Protein AF-A0A7Z2VV27-F1 (afdb_monomer_lite)

Organism: NCBI:txid2728020

pLDDT: mean 72.37, std 12.19, range [47.16, 94.62]

Secondary structure (DSSP, 8-state):
--HHHHHHTS------HHHHHHHHHHHHHHHHHHHHHHHHHHHHHHHHHHHHS----HHHHHHHHHHHHHHHHHHHHHHSS-SSSHHHHHHHHHHHTT-

Radius of gyration: 36.79 Å; chains: 1; bounding box: 79×52×89 Å

Foldseek 3Di:
DDPVCVVVPPPPPDPPVVVVVVVVVVVVVVVVVCVVCVVVVVVVVVVVCCVVPVDPPVVNVVVVVVVVVVVVVVVVVVVPPPPPPPVVVVVVVVVVVPD

Structure (mmCIF, N/CA/C/O backbone):
data_AF-A0A7Z2VV27-F1
#
_entry.id   AF-A0A7Z2VV27-F1
#
loop_
_atom_site.group_PDB
_atom_site.id
_atom_site.type_symbol
_atom_site.label_atom_id
_atom_site.label_alt_id
_atom_site.label_comp_id
_atom_site.label_asym_id
_atom_site.label_entity_id
_atom_site.label_seq_id
_atom_site.pdbx_PDB_ins_code
_atom_site.Cartn_x
_atom_site.Cartn_y
_atom_site.Cartn_z
_atom_site.occupancy
_atom_site.B_iso_or_equiv
_atom_site.auth_seq_id
_atom_site.auth_comp_id
_atom_site.auth_asym_id
_atom_site.auth_atom_id
_atom_site.pdbx_PDB_model_num
ATOM 1 N N . MET A 1 1 ? 22.327 -29.555 -19.811 1.00 54.41 1 MET A N 1
ATOM 2 C CA . MET A 1 1 ? 22.646 -28.187 -20.267 1.00 54.41 1 MET A CA 1
ATOM 3 C C . MET A 1 1 ? 22.798 -27.343 -19.018 1.00 54.41 1 MET A C 1
ATOM 5 O O . MET A 1 1 ? 21.867 -27.319 -18.220 1.00 54.41 1 MET A O 1
ATOM 9 N N . SER A 1 2 ? 24.000 -26.827 -18.765 1.00 78.12 2 SER A N 1
ATOM 10 C CA . SER A 1 2 ? 24.334 -26.151 -17.510 1.00 78.12 2 SER A CA 1
ATOM 11 C C . SER A 1 2 ? 23.822 -24.710 -17.539 1.00 78.12 2 SER A C 1
ATOM 13 O O . SER A 1 2 ? 23.947 -24.038 -18.556 1.00 78.12 2 SER A O 1
ATOM 15 N N . PHE A 1 3 ? 23.274 -24.209 -16.428 1.00 73.00 3 PHE A N 1
ATOM 16 C CA . PHE A 1 3 ? 22.845 -22.805 -16.285 1.00 73.00 3 PHE A CA 1
ATOM 17 C C . PHE A 1 3 ? 24.008 -21.824 -16.535 1.00 73.00 3 PHE A C 1
ATOM 19 O O . PHE A 1 3 ? 23.816 -20.704 -17.004 1.00 73.00 3 PHE A O 1
ATOM 26 N N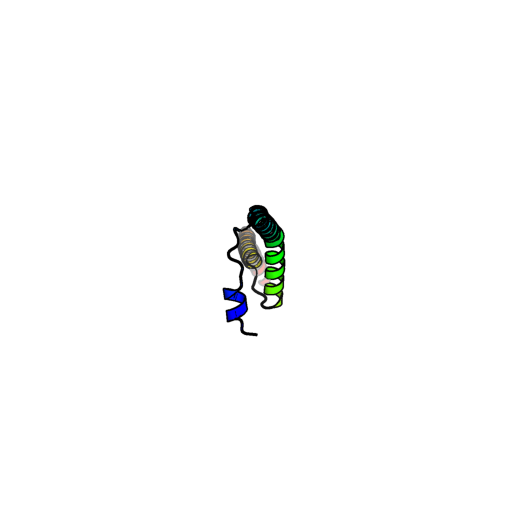 . THR A 1 4 ? 25.230 -22.288 -16.267 1.00 74.50 4 THR A N 1
ATOM 27 C CA . THR A 1 4 ? 26.483 -21.583 -16.541 1.00 74.50 4 THR A CA 1
ATOM 28 C C . THR A 1 4 ? 26.715 -21.366 -18.037 1.00 74.50 4 THR A C 1
ATOM 30 O O . THR A 1 4 ? 27.217 -20.310 -18.414 1.00 74.50 4 THR A O 1
ATOM 33 N N . ASP A 1 5 ? 26.299 -22.307 -18.893 1.00 68.69 5 ASP A N 1
ATOM 34 C CA . ASP A 1 5 ? 26.435 -22.170 -20.349 1.00 68.69 5 ASP A CA 1
ATOM 35 C C . ASP A 1 5 ? 25.524 -21.044 -20.859 1.00 68.69 5 ASP A C 1
ATOM 37 O O . ASP A 1 5 ? 25.960 -20.203 -21.636 1.00 68.69 5 ASP A O 1
ATOM 41 N N . THR A 1 6 ? 24.295 -20.942 -20.340 1.00 70.38 6 THR A N 1
ATOM 42 C CA . THR A 1 6 ? 23.333 -19.894 -20.723 1.00 70.38 6 THR A CA 1
ATOM 43 C C . THR A 1 6 ? 23.807 -18.489 -20.344 1.00 70.38 6 THR A C 1
ATOM 45 O O . THR A 1 6 ? 23.624 -17.553 -21.117 1.00 70.38 6 THR A O 1
ATOM 48 N N . LEU A 1 7 ? 24.434 -18.328 -19.173 1.00 66.88 7 LEU A N 1
ATOM 49 C CA . LEU A 1 7 ? 24.939 -17.027 -18.714 1.00 66.88 7 LEU A CA 1
ATOM 50 C C . LEU A 1 7 ? 26.138 -16.549 -19.541 1.00 66.88 7 LEU A C 1
ATOM 52 O O . LEU A 1 7 ? 26.230 -15.364 -19.862 1.00 66.88 7 LEU A O 1
ATOM 56 N N . MET A 1 8 ? 27.029 -17.466 -19.919 1.00 67.69 8 MET A N 1
ATOM 57 C CA . MET A 1 8 ? 28.243 -17.149 -20.681 1.00 67.69 8 MET A CA 1
ATOM 58 C C . MET A 1 8 ? 27.996 -17.064 -22.192 1.00 67.69 8 MET A C 1
ATOM 60 O O . MET A 1 8 ? 28.791 -16.470 -22.914 1.00 67.69 8 MET A O 1
ATOM 64 N N . GLN A 1 9 ? 26.883 -17.622 -22.668 1.00 61.31 9 GLN A N 1
ATOM 65 C CA . GLN A 1 9 ? 26.442 -17.547 -24.059 1.00 61.31 9 GLN A CA 1
ATOM 66 C C . GLN A 1 9 ? 25.548 -16.329 -24.331 1.00 61.31 9 GLN A C 1
ATOM 68 O O . GLN A 1 9 ? 25.140 -16.125 -25.474 1.00 61.31 9 GLN A O 1
ATOM 73 N N . THR A 1 10 ? 25.261 -15.502 -23.315 1.00 63.34 10 THR A N 1
ATOM 74 C CA . THR A 1 10 ? 24.582 -14.217 -23.511 1.00 63.34 10 THR A CA 1
ATOM 75 C C . THR A 1 10 ? 25.438 -13.377 -24.457 1.00 63.34 10 THR A C 1
ATOM 77 O O . THR A 1 10 ? 26.550 -12.990 -24.081 1.00 63.34 10 THR A O 1
ATOM 80 N N . PRO A 1 11 ? 24.986 -13.102 -25.691 1.00 59.28 11 PRO A N 1
ATOM 81 C CA . PRO A 1 11 ? 25.772 -12.296 -26.596 1.00 59.28 11 PRO A CA 1
ATOM 82 C C . PRO A 1 11 ? 25.895 -10.907 -25.970 1.00 59.28 11 PRO A C 1
ATOM 84 O O . PRO A 1 11 ? 24.910 -10.183 -25.832 1.00 59.28 11 PRO A O 1
ATOM 87 N N . MET A 1 12 ? 27.120 -10.524 -25.603 1.00 58.00 12 MET A N 1
ATOM 88 C CA . MET A 1 12 ? 27.517 -9.144 -25.301 1.00 58.00 12 MET A CA 1
ATOM 89 C C . MET A 1 12 ? 27.484 -8.311 -26.598 1.00 58.00 12 MET A C 1
ATOM 91 O O . MET A 1 12 ? 28.434 -7.627 -26.962 1.00 58.00 12 MET A O 1
ATOM 95 N N . THR A 1 13 ? 26.408 -8.432 -27.371 1.00 58.22 13 THR A N 1
ATOM 96 C CA . THR A 1 13 ? 26.124 -7.609 -28.536 1.00 58.22 13 THR A CA 1
ATOM 97 C C . THR A 1 13 ? 25.571 -6.303 -28.015 1.00 58.22 13 THR A C 1
ATOM 99 O O . THR A 1 13 ? 24.619 -6.324 -27.233 1.00 58.22 13 THR A O 1
ATOM 102 N N . ALA A 1 14 ? 26.186 -5.194 -28.430 1.00 61.94 14 ALA A N 1
ATOM 103 C CA . ALA A 1 14 ? 25.729 -3.832 -28.184 1.00 61.94 14 ALA A CA 1
ATOM 104 C C . ALA A 1 14 ? 24.198 -3.793 -28.101 1.00 61.94 14 ALA A C 1
ATOM 106 O O . ALA A 1 14 ? 23.523 -4.047 -29.102 1.00 61.94 14 ALA A O 1
ATOM 107 N N . MET A 1 15 ? 23.660 -3.579 -26.891 1.00 64.12 15 MET A N 1
ATOM 108 C CA . MET A 1 15 ? 22.215 -3.604 -26.687 1.00 64.12 15 MET A CA 1
ATOM 109 C C . MET A 1 15 ? 21.599 -2.584 -27.643 1.00 64.12 15 MET A C 1
ATOM 111 O O . MET A 1 15 ? 21.956 -1.403 -27.570 1.00 64.12 15 MET A O 1
ATOM 115 N N . PRO A 1 16 ? 20.703 -3.004 -28.551 1.00 78.25 16 PRO A N 1
ATOM 116 C CA . PRO A 1 16 ? 20.090 -2.067 -29.465 1.00 78.25 16 PRO A CA 1
ATOM 117 C C . PRO A 1 16 ? 19.321 -1.042 -28.630 1.00 78.25 16 PRO A C 1
ATOM 119 O O . PRO A 1 16 ? 18.614 -1.400 -27.688 1.00 78.25 16 PRO A O 1
ATOM 122 N N . PHE A 1 17 ? 19.473 0.241 -28.959 1.00 79.19 17 PHE A N 1
ATOM 123 C CA . PHE A 1 17 ? 18.857 1.350 -28.220 1.00 79.19 17 PHE A CA 1
ATOM 124 C C . PHE A 1 17 ? 17.336 1.175 -28.042 1.00 79.19 17 PHE A C 1
ATOM 126 O O . PHE A 1 17 ? 16.767 1.574 -27.028 1.00 79.19 17 PHE A O 1
ATOM 133 N N . SER A 1 18 ? 16.688 0.487 -28.987 1.00 83.69 18 SER A N 1
ATOM 134 C CA . SER A 1 18 ? 15.281 0.086 -28.905 1.00 83.69 18 SER A CA 1
ATOM 135 C C . SER A 1 18 ? 14.954 -0.772 -27.679 1.00 83.69 18 SER A C 1
ATOM 137 O O . SER A 1 18 ? 13.870 -0.636 -27.120 1.00 83.69 18 SER A O 1
ATOM 139 N N . HIS A 1 19 ? 15.877 -1.621 -27.227 1.00 85.69 19 HIS A N 1
ATOM 140 C CA . HIS A 1 19 ? 15.689 -2.473 -26.057 1.00 85.69 19 HIS A CA 1
ATOM 141 C C . HIS A 1 19 ? 15.746 -1.665 -24.757 1.00 85.69 19 HIS A C 1
ATOM 143 O O . HIS A 1 19 ? 14.896 -1.836 -23.889 1.00 85.69 19 HIS A O 1
ATOM 149 N N . LEU A 1 20 ? 16.686 -0.719 -24.655 1.00 87.56 20 LEU A N 1
ATOM 150 C CA . LEU A 1 20 ? 16.760 0.212 -23.523 1.00 87.56 20 LEU A CA 1
ATOM 151 C C . LEU A 1 20 ? 15.484 1.053 -23.419 1.00 87.56 20 LEU A C 1
ATOM 153 O O . LEU A 1 20 ? 14.910 1.179 -22.338 1.00 87.56 20 LEU A O 1
ATOM 157 N N . LEU A 1 21 ? 15.004 1.571 -24.553 1.00 91.00 21 LEU A N 1
ATOM 158 C CA . LEU A 1 21 ? 13.759 2.332 -24.609 1.00 91.00 21 LEU A CA 1
ATOM 159 C C . LEU A 1 21 ? 12.553 1.471 -24.208 1.00 91.00 21 LEU A C 1
ATOM 161 O O . LEU A 1 21 ? 11.737 1.908 -23.402 1.00 91.00 21 LEU A O 1
ATOM 165 N N . ALA A 1 22 ? 12.455 0.243 -24.722 1.00 91.25 22 ALA A N 1
ATOM 166 C CA . ALA A 1 22 ? 11.365 -0.671 -24.393 1.00 91.25 22 ALA A CA 1
ATOM 167 C C . ALA A 1 22 ? 11.325 -1.007 -22.895 1.00 91.25 22 ALA A C 1
ATOM 169 O O . ALA A 1 22 ? 10.259 -0.939 -22.284 1.00 91.25 22 ALA A O 1
ATOM 170 N N . VAL A 1 23 ? 12.483 -1.292 -22.292 1.00 92.31 23 VAL A N 1
ATOM 171 C CA . VAL A 1 23 ? 12.598 -1.579 -20.855 1.00 92.31 23 VAL A CA 1
ATOM 172 C C . VAL A 1 23 ? 12.219 -0.357 -20.021 1.00 92.31 23 VAL A C 1
ATOM 174 O O . VAL A 1 23 ? 11.475 -0.492 -19.051 1.00 92.31 23 VAL A O 1
ATOM 177 N N . MET A 1 24 ? 12.664 0.841 -20.410 1.00 92.25 24 MET A N 1
ATOM 178 C CA . MET A 1 24 ? 12.273 2.087 -19.741 1.00 92.25 24 MET A CA 1
ATOM 179 C C . MET A 1 24 ? 10.766 2.321 -19.812 1.00 92.25 24 MET A C 1
ATOM 181 O O . MET A 1 24 ? 10.140 2.552 -18.781 1.00 92.25 24 MET A O 1
ATOM 185 N N . VAL A 1 25 ? 10.164 2.183 -20.996 1.00 94.62 25 VAL A N 1
ATOM 186 C CA . VAL A 1 25 ? 8.713 2.322 -21.174 1.00 94.62 25 VAL A CA 1
ATOM 187 C C . VAL A 1 25 ? 7.961 1.288 -20.340 1.00 94.62 25 VAL A C 1
ATOM 189 O O . VAL A 1 25 ? 7.001 1.647 -19.665 1.00 94.62 25 VAL A O 1
ATOM 192 N N . GLN A 1 26 ? 8.405 0.029 -20.321 1.00 92.88 26 GLN A N 1
ATOM 193 C CA . GLN A 1 26 ? 7.793 -1.022 -19.503 1.00 92.88 26 GLN A CA 1
ATOM 194 C C . GLN A 1 26 ? 7.906 -0.737 -18.007 1.00 92.88 26 GLN A C 1
ATOM 196 O O . GLN A 1 26 ? 6.919 -0.905 -17.297 1.00 92.88 26 GLN A O 1
ATOM 201 N N . LEU A 1 27 ? 9.054 -0.260 -17.523 1.00 94.50 27 LEU A N 1
ATOM 202 C CA . LEU A 1 27 ? 9.228 0.158 -16.130 1.00 94.50 27 LEU A CA 1
ATOM 203 C C . LEU A 1 27 ? 8.324 1.337 -15.770 1.00 94.50 27 LEU A C 1
ATOM 205 O O . LEU A 1 27 ? 7.717 1.329 -14.701 1.00 94.50 27 LEU A O 1
ATOM 209 N N . THR A 1 28 ? 8.193 2.328 -16.652 1.00 93.62 28 THR A N 1
ATOM 210 C CA . THR A 1 28 ? 7.294 3.466 -16.435 1.00 93.62 28 THR A CA 1
ATOM 211 C C . THR A 1 28 ? 5.833 3.031 -16.439 1.00 93.62 28 THR A C 1
ATOM 213 O O . THR A 1 28 ? 5.084 3.441 -15.556 1.00 93.62 28 THR A O 1
ATOM 216 N N . LEU A 1 29 ? 5.422 2.170 -17.375 1.00 93.31 29 LEU A N 1
ATOM 217 C CA . LEU A 1 29 ? 4.063 1.630 -17.417 1.00 93.31 29 LEU A CA 1
ATOM 218 C C . LEU A 1 29 ? 3.770 0.804 -16.167 1.00 93.31 29 LEU A C 1
ATOM 220 O O . LEU A 1 29 ? 2.747 1.009 -15.523 1.00 93.31 29 LEU A O 1
ATOM 224 N N . LEU A 1 30 ? 4.683 -0.092 -15.791 1.00 91.62 30 LEU A N 1
ATOM 225 C CA . LEU A 1 30 ? 4.544 -0.939 -14.615 1.00 91.62 30 LEU A CA 1
ATOM 226 C C . LEU A 1 30 ? 4.509 -0.101 -13.335 1.00 91.62 30 LEU A C 1
ATOM 228 O O . LEU A 1 30 ? 3.668 -0.339 -12.476 1.00 91.62 30 LEU A O 1
ATOM 232 N N . GLY A 1 31 ? 5.367 0.913 -13.226 1.00 89.25 31 GLY A N 1
ATOM 233 C CA . GLY A 1 31 ? 5.368 1.866 -12.121 1.00 89.25 31 GLY A CA 1
ATOM 234 C C . GLY A 1 31 ? 4.077 2.683 -12.057 1.00 89.25 31 GLY A C 1
ATOM 235 O O . GLY A 1 31 ? 3.485 2.798 -10.987 1.00 89.25 31 GLY A O 1
ATOM 236 N N . GLY A 1 32 ? 3.598 3.193 -13.194 1.00 87.12 32 GLY A N 1
ATOM 237 C CA . GLY A 1 32 ? 2.339 3.931 -13.301 1.00 87.12 32 GLY A CA 1
ATOM 238 C C . GLY A 1 32 ? 1.134 3.077 -12.913 1.00 87.12 32 GLY A C 1
ATOM 239 O O . GLY A 1 32 ? 0.316 3.503 -12.102 1.00 87.12 32 GLY A O 1
ATOM 240 N N . VAL A 1 33 ? 1.077 1.837 -13.402 1.00 87.62 33 VAL A N 1
ATOM 241 C CA . VAL A 1 33 ? 0.084 0.831 -13.005 1.00 87.62 33 VAL A CA 1
ATOM 242 C C . VAL A 1 33 ? 0.204 0.556 -11.505 1.00 87.62 33 VAL A C 1
ATOM 244 O O . VAL A 1 33 ? -0.779 0.697 -10.790 1.00 87.62 33 VAL A O 1
ATOM 247 N N . LEU A 1 34 ? 1.388 0.264 -10.964 1.00 86.12 34 LEU A N 1
ATOM 248 C CA . LEU A 1 34 ? 1.542 0.035 -9.524 1.00 86.12 34 LEU A CA 1
ATOM 249 C C . LEU A 1 34 ? 1.106 1.237 -8.685 1.00 86.12 34 LEU A C 1
ATOM 251 O O . LEU A 1 34 ? 0.510 1.036 -7.637 1.00 86.12 34 LEU A O 1
ATOM 255 N N . VAL A 1 35 ? 1.387 2.471 -9.102 1.00 84.06 35 VAL A N 1
ATOM 256 C CA . VAL A 1 35 ? 0.961 3.682 -8.380 1.00 84.06 35 VAL A CA 1
ATOM 257 C C . VAL A 1 35 ? -0.550 3.889 -8.487 1.00 84.06 35 VAL A C 1
ATOM 259 O O . VAL A 1 35 ? -1.179 4.253 -7.496 1.00 84.06 35 VAL A O 1
ATOM 262 N N . PHE A 1 36 ? -1.146 3.598 -9.641 1.00 81.81 36 PHE A N 1
ATOM 263 C CA . PHE A 1 36 ? -2.589 3.688 -9.855 1.00 81.81 36 PHE A CA 1
ATOM 264 C C . PHE A 1 36 ? -3.364 2.613 -9.081 1.00 81.81 36 PHE A C 1
ATOM 266 O O . PHE A 1 36 ? -4.387 2.891 -8.462 1.00 81.81 36 PHE A O 1
ATOM 273 N N . PHE A 1 37 ? -2.844 1.387 -9.055 1.00 81.44 37 PHE A N 1
ATOM 274 C CA . PHE A 1 37 ? -3.437 0.256 -8.348 1.00 81.44 37 PHE A CA 1
ATOM 275 C C . PHE A 1 37 ? -2.989 0.164 -6.887 1.00 81.44 37 PHE A C 1
ATOM 277 O O . PHE A 1 37 ? -3.605 -0.560 -6.114 1.00 81.44 37 PHE A O 1
ATOM 284 N N . ARG A 1 38 ? -1.973 0.919 -6.456 1.00 77.81 38 ARG A N 1
ATOM 285 C CA . ARG A 1 38 ? -1.560 1.043 -5.049 1.00 77.81 38 ARG A CA 1
ATOM 286 C C . ARG A 1 38 ? -2.722 1.372 -4.110 1.00 77.81 38 ARG A C 1
ATOM 288 O O . ARG A 1 38 ? -2.881 0.632 -3.142 1.00 77.81 38 ARG A O 1
ATOM 295 N N . PRO A 1 39 ? -3.558 2.401 -4.351 1.00 76.88 39 PRO A N 1
ATOM 296 C CA . PRO A 1 39 ? -4.726 2.653 -3.507 1.00 76.88 39 PRO A CA 1
ATOM 297 C C . PRO A 1 39 ? -5.719 1.480 -3.504 1.00 76.88 39 PRO A C 1
ATOM 299 O O . PRO A 1 39 ? -6.296 1.185 -2.458 1.00 76.88 39 PRO A O 1
ATOM 302 N N . LEU A 1 40 ? -5.869 0.759 -4.622 1.00 77.69 40 LEU A N 1
ATOM 303 C CA . LEU A 1 40 ? -6.752 -0.408 -4.718 1.00 77.69 40 LEU A CA 1
ATOM 304 C C . LEU A 1 40 ? -6.214 -1.601 -3.911 1.00 77.69 40 LEU A C 1
ATOM 306 O O . LEU A 1 40 ? -6.939 -2.196 -3.117 1.00 77.69 40 LEU A O 1
ATOM 310 N N . LEU A 1 41 ? -4.923 -1.906 -4.057 1.00 77.81 41 LEU A N 1
ATOM 311 C CA . LEU A 1 41 ? -4.222 -2.959 -3.323 1.00 77.81 41 LEU A CA 1
ATOM 312 C C . LEU A 1 41 ? -4.193 -2.671 -1.822 1.00 77.81 41 LEU A C 1
ATOM 314 O O . LEU A 1 41 ? -4.397 -3.583 -1.029 1.00 77.81 41 LEU A O 1
ATOM 318 N N . VAL A 1 42 ? -3.996 -1.412 -1.420 1.00 77.50 42 VAL A N 1
ATOM 319 C CA . VAL A 1 42 ? -4.067 -0.998 -0.010 1.00 77.50 42 VAL A CA 1
ATOM 320 C C . VAL A 1 42 ? -5.492 -1.137 0.527 1.00 77.50 42 VAL A C 1
ATOM 322 O O . VAL A 1 42 ? -5.665 -1.608 1.649 1.00 77.50 42 VAL A O 1
ATOM 325 N N . GLY A 1 43 ? -6.513 -0.787 -0.261 1.00 79.69 43 GLY A N 1
ATOM 326 C CA . GLY A 1 43 ? -7.917 -0.988 0.105 1.00 79.69 43 GLY A CA 1
ATOM 327 C C . GLY A 1 43 ? -8.254 -2.463 0.341 1.00 79.69 43 GLY A C 1
ATOM 328 O O . GLY A 1 43 ? -8.795 -2.810 1.391 1.00 79.69 43 GLY A O 1
ATOM 329 N N . ILE A 1 44 ? -7.856 -3.338 -0.587 1.00 77.19 44 ILE A N 1
ATOM 330 C CA . ILE A 1 44 ? -8.058 -4.791 -0.479 1.00 77.19 44 ILE A CA 1
ATOM 331 C C . ILE A 1 44 ? -7.238 -5.372 0.673 1.00 77.19 44 ILE A C 1
ATOM 333 O O . ILE A 1 44 ? -7.773 -6.137 1.465 1.00 77.19 44 ILE A O 1
ATOM 337 N N . ALA A 1 45 ? -5.970 -4.986 0.830 1.00 75.25 45 ALA A N 1
ATOM 338 C CA . ALA A 1 45 ? -5.142 -5.427 1.949 1.00 75.25 45 ALA A CA 1
ATOM 339 C C . ALA A 1 45 ? -5.749 -5.005 3.291 1.00 75.25 45 ALA A C 1
ATOM 341 O O . ALA A 1 45 ? -5.766 -5.796 4.225 1.00 75.25 45 ALA A O 1
ATOM 342 N N . ARG A 1 46 ? -6.305 -3.793 3.396 1.00 69.88 46 ARG A N 1
ATOM 343 C CA . ARG A 1 46 ? -6.987 -3.324 4.610 1.00 69.88 46 ARG A CA 1
ATOM 344 C C . ARG A 1 46 ? -8.271 -4.115 4.874 1.00 69.88 46 ARG A C 1
ATOM 346 O O . ARG A 1 46 ? -8.514 -4.473 6.021 1.00 69.88 46 ARG A O 1
ATOM 353 N N . ALA A 1 47 ? -9.046 -4.439 3.838 1.00 76.31 47 ALA A N 1
ATOM 354 C CA . ALA A 1 47 ? -10.215 -5.312 3.953 1.00 76.31 47 ALA A CA 1
ATOM 355 C C . ALA A 1 47 ? -9.827 -6.743 4.369 1.00 76.31 47 ALA A C 1
ATOM 357 O O . ALA A 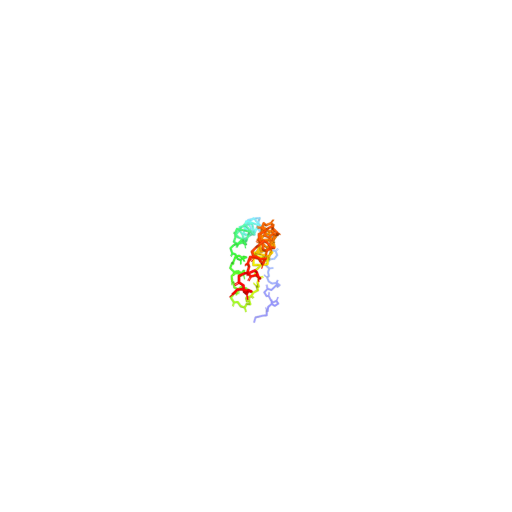1 47 ? -10.411 -7.291 5.295 1.00 76.31 47 ALA A O 1
ATOM 358 N N . LEU A 1 48 ? -8.789 -7.317 3.758 1.00 73.12 48 LEU A N 1
ATOM 359 C CA . LEU A 1 48 ? -8.244 -8.629 4.115 1.00 73.12 48 LEU A CA 1
ATOM 360 C C . LEU A 1 48 ? -7.678 -8.647 5.531 1.00 73.12 48 LEU A C 1
ATOM 362 O O . LEU A 1 48 ? -7.897 -9.608 6.258 1.00 73.12 48 LEU A O 1
ATOM 366 N N . VAL A 1 49 ? -6.993 -7.583 5.953 1.00 73.00 49 VAL A N 1
ATOM 367 C CA . VAL A 1 49 ? -6.539 -7.434 7.336 1.00 73.00 49 VAL A CA 1
ATOM 368 C C . VAL A 1 49 ? -7.744 -7.465 8.261 1.00 73.00 49 VAL A C 1
ATOM 370 O O . VAL A 1 49 ? -7.719 -8.270 9.175 1.00 73.00 49 VAL A O 1
ATOM 373 N N . LEU A 1 50 ? -8.813 -6.707 7.991 1.00 63.56 50 LEU A N 1
ATOM 374 C CA . LEU A 1 50 ? -10.043 -6.749 8.796 1.00 63.56 50 LEU A CA 1
ATOM 375 C C . LEU A 1 50 ? -10.701 -8.142 8.829 1.00 63.56 50 LEU A C 1
ATOM 377 O O . LEU A 1 50 ? -11.268 -8.501 9.858 1.00 63.56 50 LEU A O 1
ATOM 381 N N . VAL A 1 51 ? -10.598 -8.927 7.750 1.00 69.69 51 VAL A N 1
ATOM 382 C CA . VAL A 1 51 ? -11.106 -10.312 7.673 1.00 69.69 51 VAL A CA 1
ATOM 383 C C . VAL A 1 51 ? -10.238 -11.295 8.470 1.00 69.69 51 VAL A C 1
ATOM 385 O O . VAL A 1 51 ? -10.769 -12.152 9.169 1.00 69.69 51 VAL A O 1
ATOM 388 N N . VAL A 1 52 ? -8.908 -11.190 8.383 1.00 71.06 52 VAL A N 1
ATOM 389 C CA . VAL A 1 52 ? -7.962 -12.150 8.992 1.00 71.06 52 VAL A CA 1
ATOM 390 C C . VAL A 1 52 ? -7.647 -11.810 10.453 1.00 71.06 52 VAL A C 1
ATOM 392 O O . VAL A 1 52 ? -7.435 -12.694 11.281 1.00 71.06 52 VAL A O 1
ATOM 395 N N . ARG A 1 53 ? -7.616 -10.525 10.798 1.00 59.62 53 ARG A N 1
ATOM 396 C CA . ARG A 1 53 ? -7.508 -10.014 12.164 1.00 59.6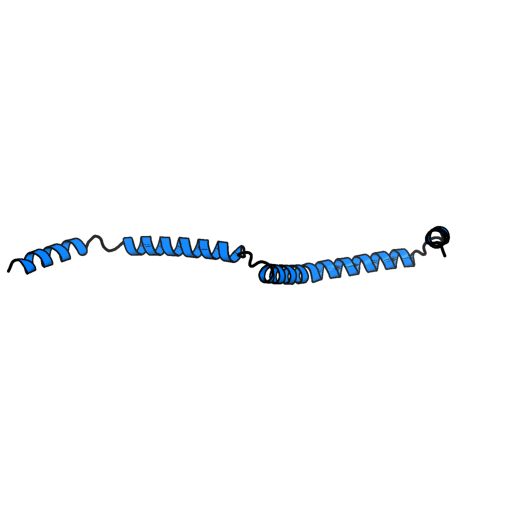2 53 ARG A CA 1
ATOM 397 C C . ARG A 1 53 ? -8.433 -8.809 12.263 1.00 59.62 53 ARG A C 1
ATOM 399 O O . ARG A 1 53 ? -8.044 -7.759 11.755 1.00 59.62 53 ARG A O 1
ATOM 406 N N . PRO A 1 54 ? -9.586 -8.893 12.947 1.00 59.94 54 PRO A N 1
ATOM 407 C CA . PRO A 1 54 ? -10.423 -7.727 13.202 1.00 59.94 54 PRO A CA 1
ATOM 408 C C . PRO A 1 54 ? -9.642 -6.744 14.085 1.00 59.94 54 PRO A C 1
ATOM 410 O O . PRO A 1 54 ? -9.711 -6.755 15.310 1.00 59.94 54 PRO A O 1
ATOM 413 N N . HIS A 1 55 ? -8.789 -5.943 13.453 1.00 55.06 55 HIS A N 1
ATOM 414 C CA . HIS A 1 55 ? -8.003 -4.904 14.074 1.00 55.06 55 HIS A CA 1
ATOM 415 C C . HIS A 1 55 ? -8.978 -3.742 14.223 1.00 55.06 55 HIS A C 1
ATOM 417 O O . HIS A 1 55 ? -9.497 -3.293 13.195 1.00 55.06 55 HIS A O 1
ATOM 423 N N . PRO A 1 56 ? -9.273 -3.274 15.448 1.00 56.88 56 PRO A N 1
ATOM 424 C CA . PRO A 1 56 ? -10.179 -2.154 15.634 1.00 56.88 56 PRO A CA 1
ATOM 425 C C . PRO A 1 56 ? -9.614 -0.994 14.822 1.00 56.88 56 PRO A C 1
ATOM 427 O O . PRO A 1 56 ? -8.508 -0.505 15.069 1.00 56.88 56 PRO A O 1
ATOM 430 N N . SER A 1 57 ? -10.320 -0.645 13.750 1.00 59.56 57 SER A N 1
ATOM 431 C CA . SER A 1 57 ? -9.856 0.369 12.817 1.00 59.56 57 SER A CA 1
ATOM 432 C C . SER A 1 57 ? -9.666 1.679 13.587 1.00 59.56 57 SER A C 1
ATOM 434 O O . SER A 1 57 ? -10.396 1.967 14.537 1.00 59.56 57 SER A O 1
ATOM 436 N N . ARG A 1 58 ? -8.672 2.497 13.215 1.00 57.81 58 ARG A N 1
ATOM 437 C CA . ARG A 1 58 ? -8.436 3.813 13.850 1.00 57.81 58 ARG A CA 1
ATOM 438 C C . ARG A 1 58 ? -9.706 4.681 13.890 1.00 57.81 58 ARG A C 1
ATOM 440 O O . ARG A 1 58 ? -9.848 5.505 14.792 1.00 57.81 58 ARG A O 1
ATOM 447 N N . ASP A 1 59 ? -10.637 4.428 12.972 1.00 60.31 59 ASP A N 1
ATOM 448 C CA . ASP A 1 59 ? -11.955 5.052 12.893 1.00 60.31 59 ASP A CA 1
ATOM 449 C C . ASP A 1 59 ? -12.876 4.640 14.056 1.00 60.31 59 ASP A C 1
ATOM 451 O O . ASP A 1 59 ? -13.575 5.485 14.613 1.00 60.31 59 ASP A O 1
ATOM 455 N N . GLU A 1 60 ? -12.813 3.388 14.518 1.00 63.34 60 GLU A N 1
ATOM 456 C CA . GLU A 1 60 ? -13.536 2.930 15.711 1.00 63.34 60 GLU A CA 1
ATOM 457 C C . GLU A 1 60 ? -12.984 3.588 16.983 1.00 63.34 60 GLU A C 1
ATOM 459 O O . GLU A 1 60 ? -13.738 4.022 17.856 1.00 63.34 60 GLU A O 1
ATOM 464 N N . LEU A 1 61 ? -11.660 3.741 17.075 1.00 68.50 61 LEU A N 1
ATOM 465 C CA . LEU A 1 61 ? -11.024 4.434 18.198 1.00 68.50 61 LEU A CA 1
ATOM 466 C C . LEU A 1 61 ? -11.407 5.923 18.238 1.00 68.50 61 LEU A C 1
ATOM 468 O O . LEU A 1 61 ? -11.655 6.469 19.315 1.00 68.50 61 LEU A O 1
ATOM 472 N N . ALA A 1 62 ? -11.496 6.574 17.076 1.00 72.38 62 ALA A N 1
ATOM 473 C CA . ALA A 1 62 ? -11.973 7.949 16.957 1.00 72.38 62 ALA A CA 1
ATOM 474 C C . ALA A 1 62 ? -13.470 8.072 17.299 1.00 72.38 62 ALA A C 1
ATOM 476 O O . ALA A 1 62 ? -13.865 9.006 18.000 1.00 72.38 62 ALA A O 1
ATOM 477 N N . ALA A 1 63 ? -14.297 7.111 16.877 1.00 70.88 63 ALA A N 1
ATOM 478 C CA . ALA A 1 63 ? -15.717 7.062 17.215 1.00 70.88 63 ALA A CA 1
ATOM 479 C C . ALA A 1 63 ? -15.944 6.872 18.723 1.00 70.88 63 ALA A C 1
ATOM 481 O O . ALA A 1 63 ? -16.776 7.564 19.306 1.00 70.88 63 ALA A O 1
ATOM 482 N N . ARG A 1 64 ? -15.154 6.018 19.388 1.00 72.94 64 ARG A N 1
ATOM 483 C CA . ARG A 1 64 ? -15.215 5.824 20.848 1.00 72.94 64 ARG A CA 1
ATOM 484 C C . ARG A 1 64 ? -14.862 7.093 21.621 1.00 72.94 64 ARG A C 1
ATOM 486 O O . ARG A 1 64 ? -15.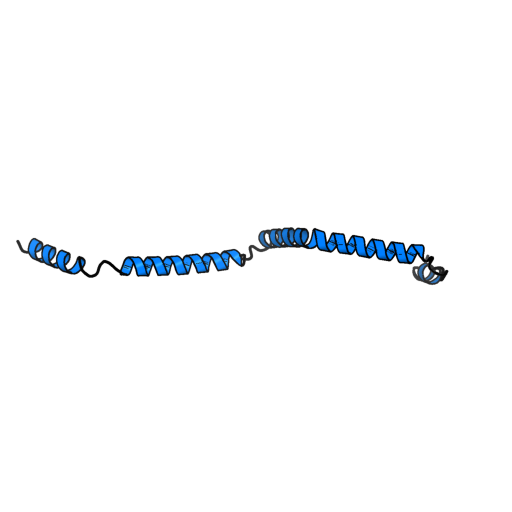497 7.375 22.634 1.00 72.94 64 ARG A O 1
ATOM 493 N N . ARG A 1 65 ? -13.893 7.883 21.139 1.00 78.12 65 ARG A N 1
ATOM 494 C CA . ARG A 1 65 ? -13.564 9.194 21.730 1.00 78.12 65 ARG A CA 1
ATOM 495 C C . ARG A 1 65 ? -14.738 10.164 21.601 1.00 78.12 65 ARG A C 1
ATOM 497 O O . ARG A 1 65 ? -15.203 10.664 22.616 1.00 78.12 65 ARG A O 1
ATOM 504 N N . LYS A 1 66 ? -15.306 10.304 20.396 1.00 77.88 66 LYS A N 1
ATOM 505 C CA . LYS A 1 66 ? -16.502 11.135 20.160 1.00 77.88 66 LYS A CA 1
ATOM 506 C C . LYS A 1 66 ? -17.691 10.717 21.031 1.00 77.88 66 LYS A C 1
ATOM 508 O O . LYS A 1 66 ? -18.368 11.569 21.591 1.00 77.88 66 LYS A O 1
ATOM 513 N N . GLN A 1 67 ? -17.930 9.413 21.178 1.00 80.19 67 GLN A N 1
ATOM 514 C CA . GLN A 1 67 ? -18.997 8.890 22.037 1.00 80.19 67 GLN A CA 1
ATOM 515 C C . GLN A 1 67 ? -18.749 9.181 23.520 1.00 80.19 67 GLN A C 1
ATOM 517 O O . GLN A 1 67 ? -19.696 9.474 24.247 1.00 80.19 67 GLN A O 1
ATOM 522 N N . ARG A 1 68 ? -17.498 9.101 23.986 1.00 83.38 68 ARG A N 1
ATOM 523 C CA . ARG A 1 68 ? -17.146 9.427 25.373 1.00 83.38 68 ARG A CA 1
ATOM 524 C C . ARG A 1 68 ? -17.352 10.913 25.659 1.00 83.38 68 ARG A C 1
ATOM 526 O O . ARG A 1 68 ? -17.962 11.244 26.669 1.00 83.38 68 ARG A O 1
ATOM 533 N N . ASP A 1 69 ? -16.911 11.775 24.753 1.00 85.19 69 ASP A N 1
ATOM 534 C CA . ASP A 1 69 ? -17.037 13.226 24.904 1.00 85.19 69 ASP A CA 1
ATOM 535 C C . ASP A 1 69 ? -18.511 13.662 24.852 1.00 85.19 69 ASP A C 1
ATOM 537 O O . ASP A 1 69 ? -18.948 14.463 25.676 1.00 85.19 69 ASP A O 1
ATOM 541 N N . ALA A 1 70 ? -19.317 13.053 23.974 1.00 82.06 70 ALA A N 1
ATOM 542 C CA . ALA A 1 70 ? -20.763 13.278 23.926 1.00 82.06 70 ALA A CA 1
ATOM 543 C C . ALA A 1 70 ? -21.477 12.822 25.211 1.00 82.06 70 ALA A C 1
ATOM 545 O O . ALA A 1 70 ? -22.352 13.527 25.708 1.00 82.06 70 ALA A O 1
ATOM 546 N N . LYS A 1 71 ? -21.085 11.675 25.789 1.00 85.75 71 LYS A N 1
ATOM 547 C CA . LYS A 1 71 ? -21.639 11.197 27.068 1.00 85.75 71 LYS A CA 1
ATOM 548 C C . LYS A 1 71 ? -21.295 12.127 28.230 1.00 85.75 71 LYS A C 1
ATOM 550 O O . LYS A 1 71 ? -22.166 12.399 29.048 1.00 85.75 71 LYS A O 1
ATOM 555 N N . LEU A 1 72 ? -20.063 12.635 28.291 1.00 84.44 72 LEU A N 1
ATOM 556 C CA . LEU A 1 72 ? -19.654 13.604 29.313 1.00 84.44 72 LEU A CA 1
ATOM 557 C C . LEU A 1 72 ? -20.414 14.927 29.164 1.00 84.44 72 LEU A C 1
ATOM 559 O O . LEU A 1 72 ? -20.915 15.456 30.151 1.00 84.44 72 LEU A O 1
ATOM 563 N N . ALA A 1 73 ? -20.574 15.425 27.935 1.00 83.06 73 ALA A N 1
ATOM 564 C CA . ALA A 1 73 ? -21.380 16.614 27.667 1.00 83.06 73 ALA A CA 1
ATOM 565 C C . ALA A 1 73 ? -22.848 16.418 28.081 1.00 83.06 73 ALA A C 1
ATOM 567 O O . ALA A 1 73 ? -23.439 17.306 28.691 1.00 83.06 73 ALA A O 1
ATOM 568 N N . GLN A 1 74 ? -23.421 15.240 27.814 1.00 82.19 74 GLN A N 1
ATOM 569 C CA . GLN A 1 74 ? -24.785 14.907 28.219 1.00 82.19 74 GLN A CA 1
ATOM 570 C C . GLN A 1 74 ? -24.928 14.820 29.743 1.00 82.19 74 GLN A C 1
ATOM 572 O O . GLN A 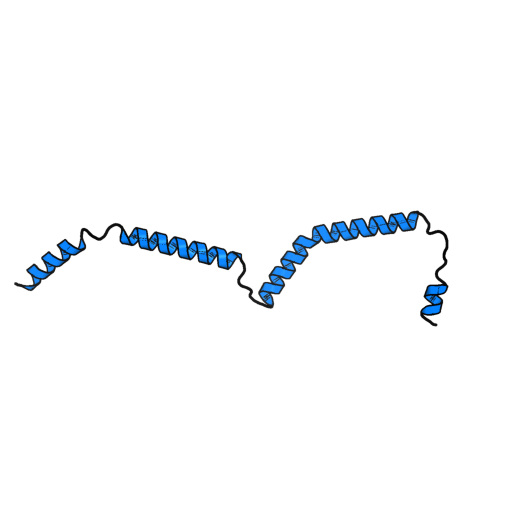1 74 ? -25.899 15.341 30.277 1.00 82.19 74 GLN A O 1
ATOM 577 N N . GLN A 1 75 ? -23.948 14.238 30.445 1.00 81.69 75 GLN A N 1
ATOM 578 C CA . GLN A 1 75 ? -23.921 14.181 31.911 1.00 81.69 75 GLN A CA 1
ATOM 579 C C . GLN A 1 75 ? -23.846 15.575 32.543 1.00 81.69 75 GLN A C 1
ATOM 581 O O . GLN A 1 75 ? -24.609 15.869 33.462 1.00 81.69 75 GLN A O 1
ATOM 586 N N . LEU A 1 76 ? -22.978 16.447 32.023 1.00 79.75 76 LEU A N 1
ATOM 587 C CA . LEU A 1 76 ? -22.847 17.830 32.487 1.00 79.75 76 LEU A CA 1
ATOM 588 C C . LEU A 1 76 ? -24.116 18.646 32.210 1.00 79.75 76 LEU A C 1
ATOM 590 O O . LEU A 1 76 ? -24.558 19.395 33.075 1.00 79.75 76 LEU A O 1
ATOM 594 N N . ALA A 1 77 ? -24.744 18.456 31.046 1.00 77.56 77 ALA A N 1
ATOM 595 C CA . ALA A 1 77 ? -26.020 19.088 30.721 1.00 77.56 77 ALA A CA 1
ATOM 596 C C . ALA A 1 77 ? -27.166 18.589 31.619 1.00 77.56 77 ALA A C 1
ATOM 598 O O . ALA A 1 77 ? -28.002 19.385 32.036 1.00 77.56 77 ALA A O 1
ATOM 599 N N . SER A 1 78 ? -27.193 17.297 31.965 1.00 70.88 78 SER A N 1
ATOM 600 C CA . SER A 1 78 ? -28.189 16.734 32.890 1.0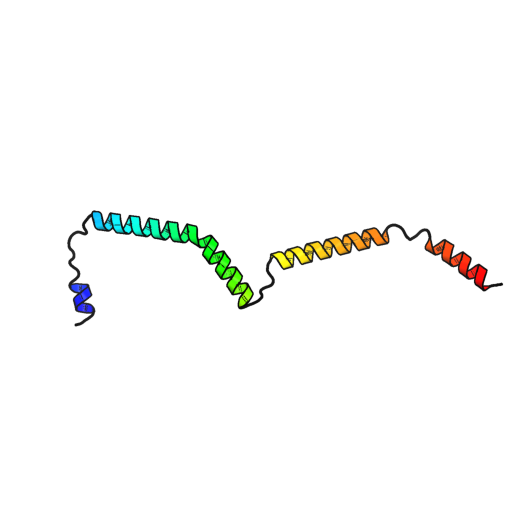0 70.88 78 SER A CA 1
ATOM 601 C C . SER A 1 78 ? -27.942 17.085 34.361 1.00 70.88 78 SER A C 1
ATOM 603 O O . SER A 1 78 ? -28.873 17.035 35.155 1.00 70.88 78 SER A O 1
ATOM 605 N N . ALA A 1 79 ? -26.714 17.459 34.729 1.00 63.72 79 ALA A N 1
ATOM 606 C CA . ALA A 1 79 ? -26.380 17.925 36.074 1.00 63.72 79 ALA A CA 1
ATOM 607 C C . ALA A 1 79 ? -26.718 19.413 36.297 1.00 63.72 79 ALA A C 1
ATOM 609 O O . ALA A 1 79 ? -26.703 19.877 37.434 1.00 63.72 79 ALA A O 1
ATOM 610 N N . ALA A 1 80 ? -27.005 20.167 35.232 1.00 62.22 80 ALA A N 1
ATOM 611 C CA . ALA A 1 80 ? -27.121 21.620 35.291 1.00 62.22 80 ALA A CA 1
ATOM 612 C C . ALA A 1 80 ? -28.482 22.184 35.766 1.00 62.22 80 ALA A C 1
ATOM 614 O O . ALA A 1 80 ? -28.457 23.301 36.277 1.00 62.22 80 ALA A O 1
ATOM 615 N N . PRO A 1 81 ? -29.649 21.504 35.670 1.00 53.56 81 PRO A N 1
ATOM 616 C CA . PRO A 1 81 ? -30.899 22.135 36.100 1.00 53.56 81 PRO A CA 1
ATOM 617 C C . PRO A 1 81 ? -31.750 21.278 37.055 1.00 53.56 81 PRO A C 1
ATOM 619 O O . PRO A 1 81 ? -32.934 21.113 36.805 1.00 53.56 81 PRO A O 1
ATOM 622 N N . VAL A 1 82 ? -31.203 20.705 38.136 1.00 53.59 82 VAL A N 1
ATOM 623 C CA . VAL A 1 82 ? -32.047 20.051 39.173 1.00 53.59 82 VAL A CA 1
ATOM 624 C C . VAL A 1 82 ? -31.452 20.197 40.582 1.00 53.59 82 VAL A C 1
ATOM 626 O O . VAL A 1 82 ? -31.319 19.227 41.318 1.00 53.59 82 VAL A O 1
ATOM 629 N N . VAL A 1 83 ? -31.037 21.401 40.978 1.00 56.03 83 VAL A N 1
ATOM 630 C CA . VAL A 1 83 ? -30.667 21.661 42.391 1.00 56.03 83 VAL A CA 1
ATOM 631 C C . VAL A 1 83 ? -31.703 22.534 43.106 1.00 56.03 83 VAL A C 1
ATOM 633 O O . VAL A 1 83 ? -31.695 22.614 44.329 1.00 56.03 83 VAL A O 1
ATOM 636 N N . THR A 1 84 ? -32.666 23.115 42.386 1.00 56.12 84 THR A N 1
ATOM 637 C CA . THR A 1 84 ? -33.686 23.988 42.988 1.00 56.12 84 THR A CA 1
ATOM 638 C C . THR A 1 84 ? -35.029 23.310 43.280 1.00 56.12 84 THR A C 1
ATOM 640 O O . THR A 1 84 ? -35.730 23.798 44.151 1.00 56.12 84 THR A O 1
ATOM 643 N N . ASP A 1 85 ? -35.372 22.174 42.655 1.00 53.59 85 ASP A N 1
ATOM 644 C CA . ASP A 1 85 ? -36.719 21.566 42.798 1.00 53.59 85 ASP A CA 1
ATOM 645 C C . ASP A 1 85 ? -36.801 20.387 43.791 1.00 53.59 85 ASP A C 1
ATOM 647 O O . ASP A 1 85 ? -37.864 20.062 44.320 1.00 53.59 85 ASP A O 1
ATOM 651 N N . THR A 1 86 ? -35.685 19.709 44.077 1.00 56.62 86 THR A N 1
ATOM 652 C CA . THR A 1 86 ? -35.706 18.491 44.912 1.00 56.62 86 THR A CA 1
ATOM 653 C C . THR A 1 86 ? -35.729 18.775 46.408 1.00 56.62 86 THR A C 1
ATOM 655 O O . THR A 1 86 ? -36.170 17.921 47.174 1.00 56.62 86 THR A O 1
ATOM 658 N N . ALA A 1 87 ? -35.262 19.953 46.831 1.00 57.00 87 ALA A N 1
ATOM 659 C CA . ALA A 1 87 ? -35.336 20.368 48.229 1.00 57.00 87 ALA A CA 1
ATOM 660 C C . ALA A 1 87 ? -36.781 20.719 48.624 1.00 57.00 87 ALA A C 1
ATOM 662 O O . ALA A 1 87 ? -37.253 20.285 49.671 1.00 57.00 87 ALA A O 1
ATOM 663 N N . GLU A 1 88 ? -37.517 21.403 47.744 1.00 54.56 88 GLU A N 1
ATOM 664 C CA . GLU A 1 88 ? -38.904 21.810 47.997 1.00 54.56 88 GLU A CA 1
ATOM 665 C C . GLU A 1 88 ? -39.878 20.617 47.942 1.00 54.56 88 GLU A C 1
ATOM 667 O O . GLU A 1 88 ? -40.744 20.464 48.804 1.00 54.56 88 GLU A O 1
ATOM 672 N N . ALA A 1 89 ? -39.673 19.676 47.011 1.00 57.12 89 ALA A N 1
ATOM 673 C CA . ALA A 1 89 ? -40.471 18.449 46.934 1.00 57.12 89 ALA A CA 1
ATOM 674 C C . ALA A 1 89 ? -40.244 17.476 48.114 1.00 57.12 89 ALA A C 1
ATOM 676 O O . ALA A 1 89 ? -41.115 16.651 48.418 1.00 57.12 89 ALA A O 1
ATOM 677 N N . ALA A 1 90 ? -39.083 17.544 48.777 1.00 59.81 90 ALA A N 1
ATOM 678 C CA . ALA A 1 90 ? -38.784 16.733 49.955 1.00 59.81 90 ALA A CA 1
ATOM 679 C C . ALA A 1 90 ? -39.528 17.242 51.200 1.00 59.81 90 ALA A C 1
ATOM 681 O O . ALA A 1 90 ? -40.099 16.430 51.931 1.00 59.81 90 ALA A O 1
ATOM 682 N N . ASP A 1 91 ? -39.606 18.562 51.394 1.00 57.59 91 ASP A N 1
ATOM 683 C CA . ASP A 1 91 ? -40.303 19.157 52.543 1.00 57.59 91 ASP A CA 1
ATOM 684 C C . ASP A 1 91 ? -41.817 18.903 52.500 1.00 57.59 91 ASP A C 1
ATOM 686 O O . ASP A 1 91 ? -42.424 18.537 53.511 1.00 57.59 91 ASP A O 1
ATOM 690 N N . VAL A 1 92 ? -42.434 18.965 51.316 1.00 61.38 92 VAL A N 1
ATOM 691 C CA . VAL A 1 92 ? -43.874 18.683 51.162 1.00 61.38 92 VAL A CA 1
ATOM 692 C C . VAL A 1 92 ? -44.208 17.213 51.472 1.00 61.38 92 VAL A C 1
ATOM 694 O O . VAL A 1 92 ? -45.250 16.924 52.066 1.00 61.38 92 VAL A O 1
ATOM 697 N N . ARG A 1 93 ? -43.316 16.264 51.148 1.00 62.62 93 ARG A N 1
ATOM 698 C CA . ARG A 1 93 ? -43.506 14.836 51.479 1.00 62.62 93 ARG A CA 1
ATOM 699 C C . ARG A 1 93 ? -43.356 14.538 52.969 1.00 62.62 93 ARG A C 1
ATOM 701 O O . ARG A 1 93 ? -44.051 13.660 53.475 1.00 62.62 93 ARG A O 1
ATOM 708 N N . VAL A 1 94 ? -42.481 15.254 53.674 1.00 66.12 94 VAL A N 1
ATOM 709 C CA . VAL A 1 94 ? -42.295 15.083 55.124 1.00 66.12 94 VAL A CA 1
ATOM 710 C C . VAL A 1 94 ? -43.489 15.639 55.906 1.00 66.12 94 VAL A C 1
ATOM 712 O O . VAL A 1 94 ? -43.888 15.049 56.910 1.00 66.12 94 VAL A O 1
ATOM 715 N N . ILE A 1 95 ? -44.104 16.724 55.430 1.00 65.19 95 ILE A N 1
ATOM 716 C CA . ILE A 1 95 ? -45.306 17.305 56.046 1.00 65.19 95 ILE A CA 1
ATOM 717 C C . ILE A 1 95 ? -46.546 16.436 55.774 1.00 65.19 95 ILE A C 1
ATOM 719 O O . ILE A 1 95 ? -47.343 16.213 56.682 1.00 65.19 95 ILE A O 1
ATOM 723 N N . GLY A 1 96 ? -46.683 15.868 54.570 1.00 68.56 96 GLY A N 1
ATOM 724 C CA . GLY A 1 96 ? -47.800 14.977 54.224 1.00 68.56 96 GLY A CA 1
ATOM 725 C C . GLY A 1 96 ? -47.795 13.618 54.938 1.00 68.56 96 GLY A C 1
ATOM 726 O O . GLY A 1 96 ? -48.844 13.003 55.066 1.00 68.56 96 GLY A O 1
ATOM 727 N N . ALA A 1 97 ? -46.642 13.154 55.428 1.00 66.44 97 ALA A N 1
ATOM 728 C CA . ALA A 1 97 ? -46.513 11.886 56.155 1.00 66.44 97 ALA A CA 1
ATOM 729 C C . ALA A 1 97 ? -46.768 12.002 57.674 1.00 66.44 97 ALA A C 1
ATOM 731 O O . ALA A 1 97 ? -46.613 11.019 58.399 1.00 66.44 97 ALA A O 1
ATOM 732 N N . ARG A 1 98 ? -47.088 13.206 58.170 1.00 60.69 98 ARG A N 1
ATOM 733 C CA . ARG A 1 98 ? -47.277 13.500 59.601 1.00 60.69 98 ARG A CA 1
ATOM 734 C C . ARG A 1 98 ? -48.738 13.737 60.023 1.00 60.69 98 ARG A C 1
ATOM 736 O O . ARG A 1 98 ? -48.953 13.948 61.213 1.00 60.69 98 ARG A O 1
ATOM 743 N N . ASN A 1 99 ? -49.699 13.672 59.097 1.00 47.16 99 ASN A N 1
ATOM 744 C CA . ASN A 1 99 ? -51.150 13.677 59.359 1.00 47.16 99 ASN A CA 1
ATOM 745 C C . ASN A 1 99 ? -51.761 12.321 59.000 1.00 47.16 99 ASN A C 1
ATOM 747 O O . ASN A 1 99 ? -52.770 11.961 59.644 1.00 47.16 99 ASN A O 1
#

Sequence (99 aa):
MSFTDTLMQTPMTAMPFSHLLAVMVQLTLLGGVLVFFRPLLVGIARALVLVVRPHPSRDELAARRKQRDAKLAQQLASAAPVVTDTAEAADVRVIGARN